Protein AF-0000000066304453 (afdb_homodimer)

Secondary structure (DSSP, 8-state):
--EEEEPPTTSTT-EEEE--SEEEHHHHHHHHHHHH-S-GGGTB-TTSPBPTTEEEEETTEEGGGTTGGG-EEETT-EEEEEE-----/--EEEEPPTTSTT-EEEE--SEEEHHHHHHHHHHHH-S-GGGTB-TTSPBPTTEEEEETTEEGGGTTGGG-EEETT-EEEEEE-----

InterPro domains:
  IPR003749 Sulfur carrier ThiS/MoaD-like [PF02597] (15-88)
  IPR010038 MoaD, archaeal-type [TIGR01687] (11-88)
  IPR012675 Beta-grasp domain superfamily [G3DSA:3.10.20.30] (1-88)
  IPR016155 Molybdopterin synthase/thiamin biosynthesis sulphur carrier, beta-grasp [SSF54285] (1-88)
  IPR052045 Sulfur Carrier/Protein Modifier [PTHR38031] (1-88)

Sequence (176 aa):
MAIKVRLPASINQGDLEIDAEKLTVNQLIALLSQITGKDLEKILKRDGELSPFISIFVNGRNVRYAEGLETEVRSGDEVSIVPTVAGGMAIKVRLPASINQGDLEIDAEKLTVNQLIALLSQITGKDLEKILKRDGELSPFISIFVNGRNVRYAEGLETEVRSGDEVSIVPTVAGG

pLDDT: mean 87.31, std 12.06, range [34.88, 98.31]

Solvent-accessible surface area (backbone atoms only — not comparable to full-atom values): 9462 Å² total; per-residue (Å²): 113,38,24,37,35,37,37,28,48,89,49,83,67,57,72,43,75,44,87,44,66,67,44,28,44,48,57,48,52,54,51,48,23,64,74,68,70,40,75,54,52,70,43,34,38,97,86,70,42,74,20,86,52,38,41,48,24,54,65,39,33,52,26,83,82,62,54,38,56,65,28,76,46,37,42,67,37,41,35,42,38,38,74,34,51,51,64,122,114,39,24,36,35,38,37,27,49,88,51,83,68,56,72,43,74,42,87,44,68,66,45,30,44,48,56,48,51,55,50,48,24,64,74,69,68,41,76,55,52,70,44,35,37,98,86,69,42,74,20,85,54,40,41,47,23,54,65,40,34,53,26,84,81,61,56,39,55,65,27,76,43,38,42,66,39,42,35,42,39,38,74,33,50,51,64,121

Structure (mmCIF, N/CA/C/O backbone):
data_AF-0000000066304453-model_v1
#
loop_
_entity.id
_entity.type
_entity.pdbx_description
1 polymer 'Putative sulfur carrier protein AF_0552'
#
loop_
_atom_site.group_PDB
_atom_site.id
_atom_site.type_symbol
_atom_site.label_atom_id
_atom_site.label_alt_id
_atom_site.label_comp_id
_atom_site.label_asym_id
_atom_site.label_entity_id
_atom_site.label_seq_id
_atom_site.pdbx_PDB_ins_code
_atom_site.Cartn_x
_atom_site.Cartn_y
_atom_site.Cartn_z
_atom_site.occupancy
_atom_site.B_iso_or_equiv
_atom_site.auth_seq_id
_atom_site.auth_comp_id
_atom_site.auth_asym_id
_atom_site.auth_atom_id
_atom_site.pdbx_PDB_model_num
ATOM 1 N N . MET A 1 1 ? -4.859 0.147 20.609 1 81.31 1 MET A N 1
ATOM 2 C CA . MET A 1 1 ? -4.512 -0.236 19.25 1 81.31 1 MET A CA 1
ATOM 3 C C . MET A 1 1 ? -3.996 0.963 18.453 1 81.31 1 MET A C 1
ATOM 5 O O . MET A 1 1 ? -4.156 2.107 18.891 1 81.31 1 MET A O 1
ATOM 9 N N . ALA A 1 2 ? -3.031 0.957 17.594 1 95.56 2 ALA A N 1
ATOM 10 C CA . ALA A 1 2 ? -2.395 2.082 16.906 1 95.56 2 ALA A CA 1
ATOM 11 C C . ALA A 1 2 ? -2.721 2.08 15.414 1 95.56 2 ALA A C 1
ATOM 13 O O . ALA A 1 2 ? -3.232 1.09 14.891 1 95.56 2 ALA A O 1
ATOM 14 N N . ILE A 1 3 ? -2.691 3.236 14.852 1 96.88 3 ILE A N 1
ATOM 15 C CA . ILE A 1 3 ? -2.705 3.355 13.391 1 96.88 3 ILE A CA 1
ATOM 16 C C . ILE A 1 3 ? -1.353 2.932 12.828 1 96.88 3 ILE A C 1
ATOM 18 O O . ILE A 1 3 ? -0.312 3.461 13.227 1 96.88 3 ILE A O 1
ATOM 22 N N . LYS A 1 4 ? -1.378 2 11.992 1 94.38 4 LYS A N 1
ATOM 23 C CA . LYS A 1 4 ? -0.147 1.549 11.352 1 94.38 4 LYS A CA 1
ATOM 24 C C . LYS A 1 4 ? 0.065 2.25 10.008 1 94.38 4 LYS A C 1
ATOM 26 O O . LYS A 1 4 ? -0.851 2.318 9.188 1 94.38 4 LYS A O 1
ATOM 31 N N . VAL A 1 5 ? 1.276 2.781 9.828 1 95.19 5 VAL A N 1
ATOM 32 C CA . VAL A 1 5 ? 1.561 3.537 8.617 1 95.19 5 VAL A CA 1
ATOM 33 C C . VAL A 1 5 ? 2.771 2.938 7.906 1 95.19 5 VAL A C 1
ATOM 35 O O . VAL A 1 5 ? 3.834 2.771 8.508 1 95.19 5 VAL A O 1
ATOM 38 N N . ARG A 1 6 ? 2.535 2.662 6.699 1 92.81 6 ARG A N 1
ATOM 39 C CA . ARG A 1 6 ? 3.631 2.24 5.828 1 92.81 6 ARG A CA 1
ATOM 40 C C . ARG A 1 6 ? 4.055 3.369 4.895 1 92.81 6 ARG A C 1
ATOM 42 O O . ARG A 1 6 ? 3.24 3.877 4.121 1 92.81 6 ARG A O 1
ATOM 49 N N . LEU A 1 7 ? 5.293 3.693 5.02 1 91.5 7 LEU A N 1
ATOM 50 C CA . LEU A 1 7 ? 5.848 4.773 4.211 1 91.5 7 LEU A CA 1
ATOM 51 C C . LEU A 1 7 ? 6.633 4.211 3.027 1 91.5 7 LEU A C 1
ATOM 53 O O . LEU A 1 7 ? 7.094 3.07 3.068 1 91.5 7 LEU A O 1
ATOM 57 N N . PRO A 1 8 ? 6.73 4.996 1.966 1 90 8 PRO A N 1
ATOM 58 C CA . PRO A 1 8 ? 7.578 4.531 0.867 1 90 8 PRO A CA 1
ATOM 59 C C . PRO A 1 8 ? 9.023 4.297 1.296 1 90 8 PRO A C 1
ATOM 61 O O . PRO A 1 8 ? 9.492 4.902 2.268 1 90 8 PRO A O 1
ATOM 64 N N . ALA A 1 9 ? 9.617 3.398 0.589 1 87.5 9 ALA A N 1
ATOM 65 C CA . ALA A 1 9 ? 11 3.055 0.893 1 87.5 9 ALA A CA 1
ATOM 66 C C . ALA A 1 9 ? 11.891 4.293 0.869 1 87.5 9 ALA A C 1
ATOM 68 O O . ALA A 1 9 ? 12.922 4.336 1.54 1 87.5 9 ALA A O 1
ATOM 69 N N . SER A 1 10 ? 11.445 5.266 0.096 1 84.69 10 SER A N 1
ATOM 70 C CA . SER A 1 10 ? 12.219 6.496 -0.023 1 84.69 10 SER A CA 1
ATOM 71 C C . SER A 1 10 ? 12.258 7.254 1.299 1 84.69 10 SER A C 1
ATOM 73 O O . SER A 1 10 ? 13.156 8.078 1.522 1 84.69 10 SER A O 1
ATOM 75 N N . ILE A 1 11 ? 11.188 6.938 2.129 1 82.56 11 ILE A N 1
ATOM 76 C CA . ILE A 1 11 ? 11.164 7.527 3.463 1 82.56 11 ILE A CA 1
ATOM 77 C C . ILE A 1 11 ? 11.789 6.559 4.465 1 82.56 11 ILE A C 1
ATOM 79 O O . ILE A 1 11 ? 11.289 5.445 4.652 1 82.56 11 ILE A O 1
ATOM 83 N N . ASN A 1 12 ? 12.992 6.297 4.469 1 69.56 12 ASN A N 1
ATOM 84 C CA . ASN A 1 12 ? 13.828 5.391 5.25 1 69.56 12 ASN A CA 1
ATOM 85 C C . ASN A 1 12 ? 13.406 5.363 6.719 1 69.56 12 ASN A C 1
ATOM 87 O O . ASN A 1 12 ? 14.227 5.617 7.605 1 69.56 12 ASN A O 1
ATOM 91 N N . GLN A 1 13 ? 12.117 5.238 7.023 1 72.81 13 GLN A N 1
ATOM 92 C CA . GLN A 1 13 ? 11.688 5.16 8.414 1 72.81 13 GLN A CA 1
ATOM 93 C C . GLN A 1 13 ? 10.961 3.848 8.695 1 72.81 13 GLN A C 1
ATOM 95 O O . GLN A 1 13 ? 10.633 3.543 9.844 1 72.81 13 GLN A O 1
ATOM 100 N N . GLY A 1 14 ? 10.773 2.984 7.656 1 73.81 14 GLY A N 1
ATOM 101 C CA . GLY A 1 14 ? 10.008 1.763 7.859 1 73.81 14 GLY A CA 1
ATOM 102 C C . GLY A 1 14 ? 8.555 2.02 8.219 1 73.81 14 GLY A C 1
ATOM 103 O O . GLY A 1 14 ? 8.031 3.1 7.953 1 73.81 14 GLY A O 1
ATOM 104 N N . ASP A 1 15 ? 7.922 1.024 8.867 1 83.38 15 ASP A N 1
ATOM 105 C CA . ASP A 1 15 ? 6.531 1.13 9.297 1 83.38 15 ASP A CA 1
ATOM 106 C C . ASP A 1 15 ? 6.422 1.886 10.625 1 83.38 15 ASP A C 1
ATOM 108 O O . ASP A 1 15 ? 7.234 1.682 11.523 1 83.38 15 ASP A O 1
ATOM 112 N N . LEU A 1 16 ? 5.512 2.799 10.68 1 91.12 16 LEU A N 1
ATOM 113 C CA . LEU A 1 16 ? 5.277 3.586 11.883 1 91.12 16 LEU A CA 1
ATOM 114 C C . LEU A 1 16 ? 3.947 3.213 12.531 1 91.12 16 LEU A C 1
ATOM 116 O O . LEU A 1 16 ? 3.025 2.764 11.844 1 91.12 16 LEU A O 1
ATOM 120 N N . GLU A 1 17 ? 3.943 3.318 13.859 1 94.5 17 GLU A N 1
ATOM 121 C CA . GLU A 1 17 ? 2.693 3.227 14.609 1 94.5 17 GLU A CA 1
ATOM 122 C C . GLU A 1 17 ? 2.354 4.555 15.281 1 94.5 17 GLU A C 1
ATOM 124 O O . GLU A 1 17 ? 3.16 5.094 16.047 1 94.5 17 GLU A O 1
ATOM 129 N N . ILE A 1 18 ? 1.199 5.051 14.891 1 95.69 18 ILE A N 1
ATOM 130 C CA . ILE A 1 18 ? 0.722 6.316 15.438 1 95.69 18 ILE A CA 1
ATOM 131 C C . ILE A 1 18 ? -0.327 6.051 16.516 1 95.69 18 ILE A C 1
ATOM 133 O O . ILE A 1 18 ? -1.349 5.414 16.25 1 95.69 18 ILE A O 1
ATOM 137 N N . ASP A 1 19 ? -0.021 6.523 17.703 1 95.81 19 ASP A N 1
ATOM 138 C CA . ASP A 1 19 ? -0.97 6.363 18.812 1 95.81 19 ASP A CA 1
ATOM 139 C C . ASP A 1 19 ? -2.033 7.457 18.781 1 95.81 19 ASP A C 1
ATOM 141 O O . ASP A 1 19 ? -1.812 8.562 19.281 1 95.81 19 ASP A O 1
ATOM 145 N N . ALA A 1 20 ? -3.076 7.191 18.125 1 96.31 20 ALA A N 1
ATOM 146 C CA . ALA A 1 20 ? -4.234 8.078 18.016 1 96.31 20 ALA A CA 1
ATOM 147 C C . ALA A 1 20 ? -5.523 7.277 17.875 1 96.31 20 ALA A C 1
ATOM 149 O O . ALA A 1 20 ? -5.539 6.223 17.234 1 96.31 20 ALA A O 1
ATOM 150 N N . GLU A 1 21 ? -6.574 7.707 18.5 1 97 21 GLU A N 1
ATOM 151 C CA . GLU A 1 21 ? -7.871 7.055 18.359 1 97 21 GLU A CA 1
ATOM 152 C C . GLU A 1 21 ? -8.484 7.352 16.984 1 97 21 GLU A C 1
ATOM 154 O O . GLU A 1 21 ? -9.039 6.461 16.344 1 97 21 GLU A O 1
ATOM 159 N N . LYS A 1 22 ? -8.445 8.602 16.688 1 97.38 22 LYS A N 1
ATOM 160 C CA . LYS A 1 22 ? -9.039 9.062 15.445 1 97.38 22 LYS A CA 1
ATOM 161 C C . LYS A 1 22 ? -8.359 10.344 14.953 1 97.38 22 LYS A C 1
ATOM 163 O O . LYS A 1 22 ? -8.078 11.242 15.75 1 97.38 22 LYS A O 1
ATOM 168 N N . LEU A 1 23 ? -8.047 10.352 13.648 1 98 23 LEU A N 1
ATOM 169 C CA . LEU A 1 23 ? -7.57 11.562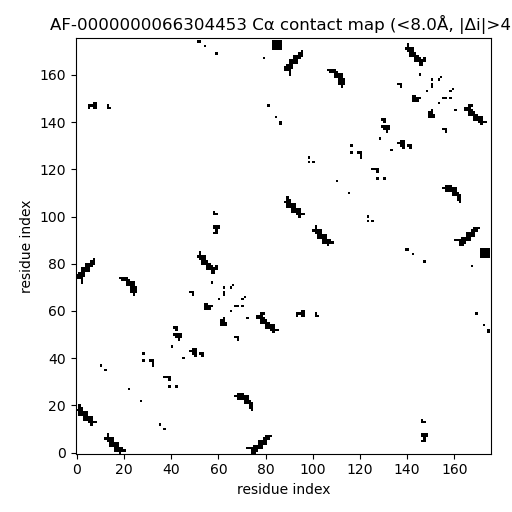 12.992 1 98 23 LEU A CA 1
ATOM 170 C C . LEU A 1 23 ? -7.855 11.523 11.5 1 98 23 LEU A C 1
ATOM 172 O O . LEU A 1 23 ? -8.32 10.508 10.977 1 98 23 LEU A O 1
ATOM 176 N N . THR A 1 24 ? -7.699 12.656 10.859 1 97.88 24 THR A N 1
ATOM 177 C CA . THR A 1 24 ? -7.848 12.68 9.406 1 97.88 24 THR A CA 1
ATOM 178 C C . THR A 1 24 ? -6.523 12.367 8.719 1 97.88 24 THR A C 1
ATOM 180 O O . THR A 1 24 ? -5.465 12.422 9.344 1 97.88 24 THR A O 1
ATOM 183 N N . VAL A 1 25 ? -6.652 12.062 7.496 1 97.12 25 VAL A N 1
ATOM 184 C CA . VAL A 1 25 ? -5.457 11.844 6.691 1 97.12 25 VAL A CA 1
ATOM 185 C C . VAL A 1 25 ? -4.562 13.078 6.738 1 97.12 25 VAL A C 1
ATOM 187 O O . VAL A 1 25 ? -3.34 12.961 6.867 1 97.12 25 VAL A O 1
ATOM 190 N N . ASN A 1 26 ? -5.164 14.227 6.656 1 94.5 26 ASN A N 1
ATOM 191 C CA . ASN A 1 26 ? -4.398 15.469 6.719 1 94.5 26 ASN A CA 1
ATOM 192 C C . ASN A 1 26 ? -3.631 15.594 8.031 1 94.5 26 ASN A C 1
ATOM 194 O O . ASN A 1 26 ? -2.443 15.922 8.039 1 94.5 26 ASN A O 1
ATOM 198 N N . GLN A 1 27 ? -4.277 15.336 9.164 1 95.19 27 GLN A N 1
ATOM 199 C CA . GLN A 1 27 ? -3.639 15.375 10.477 1 95.19 27 GLN A CA 1
ATOM 200 C C . GLN A 1 27 ? -2.539 14.32 10.578 1 95.19 27 GLN A C 1
ATOM 202 O O . GLN A 1 27 ? -1.493 14.57 11.18 1 95.19 27 GLN A O 1
ATOM 207 N N . LEU A 1 28 ? -2.816 13.195 10.039 1 96.19 28 LEU A N 1
ATOM 208 C CA . LEU A 1 28 ? -1.833 12.117 10.047 1 96.19 28 LEU A CA 1
ATOM 209 C C . LEU A 1 28 ? -0.566 12.523 9.305 1 96.19 28 LEU A C 1
ATOM 211 O O . LEU A 1 28 ? 0.544 12.289 9.789 1 96.19 28 LEU A O 1
ATOM 215 N N . ILE A 1 29 ? -0.757 13.125 8.125 1 93.25 29 ILE A N 1
ATOM 216 C CA . ILE A 1 29 ? 0.38 13.562 7.324 1 93.25 29 ILE A CA 1
ATOM 217 C C . ILE A 1 29 ? 1.199 14.586 8.109 1 93.25 29 ILE A C 1
ATOM 219 O O . ILE A 1 29 ? 2.432 14.531 8.117 1 93.25 29 ILE A O 1
ATOM 223 N N . ALA A 1 30 ? 0.481 15.484 8.734 1 91.5 30 ALA A N 1
ATOM 224 C CA . ALA A 1 30 ? 1.163 16.5 9.547 1 91.5 30 ALA A CA 1
ATOM 225 C C . ALA A 1 30 ? 1.991 15.844 10.648 1 91.5 30 ALA A C 1
ATOM 227 O O . ALA A 1 30 ? 3.141 16.234 10.875 1 91.5 30 ALA A O 1
ATOM 228 N N . LEU A 1 31 ? 1.445 14.859 11.297 1 92.56 31 LEU A N 1
ATOM 229 C CA . LEU A 1 31 ? 2.137 14.148 12.359 1 92.56 31 LEU A CA 1
ATOM 230 C C . LEU A 1 31 ? 3.344 13.391 11.812 1 92.56 31 LEU A C 1
ATOM 232 O O . LEU A 1 31 ? 4.422 13.422 12.414 1 92.56 31 LEU A O 1
ATOM 236 N N . LEU A 1 32 ? 3.158 12.75 10.734 1 92 32 LEU A N 1
ATOM 237 C CA . LEU A 1 32 ? 4.238 11.992 10.109 1 92 32 LEU A CA 1
ATOM 238 C C . LEU A 1 32 ? 5.395 12.914 9.727 1 92 32 LEU A C 1
ATOM 240 O O . LEU A 1 32 ? 6.562 12.539 9.859 1 92 32 LEU A O 1
ATOM 244 N N . SER A 1 33 ? 5 14.055 9.188 1 89.12 33 SER A N 1
ATOM 245 C CA . SER A 1 33 ? 6.027 15.031 8.844 1 89.12 33 SER A CA 1
ATOM 246 C C . SER A 1 33 ? 6.852 15.414 10.07 1 89.12 33 SER A C 1
ATOM 248 O O . SER A 1 33 ? 8.078 15.555 9.977 1 89.12 33 SER A O 1
ATOM 250 N N . GLN A 1 34 ? 6.254 15.578 11.156 1 88.88 34 GLN A N 1
ATOM 251 C CA . GLN A 1 34 ? 6.941 15.93 12.391 1 88.88 34 GLN A CA 1
ATOM 252 C C . GLN A 1 34 ? 7.852 14.797 12.859 1 88.88 34 GLN A C 1
ATOM 254 O O . GLN A 1 34 ? 8.984 15.039 13.266 1 88.88 34 GLN A O 1
ATOM 259 N N . ILE A 1 35 ? 7.359 13.648 12.773 1 87.12 35 ILE A N 1
ATOM 260 C CA . ILE A 1 35 ? 8.062 12.477 13.281 1 87.12 35 ILE A CA 1
ATOM 261 C C . ILE A 1 35 ? 9.281 12.188 12.398 1 87.12 35 ILE A C 1
ATOM 263 O O . ILE A 1 35 ? 10.359 11.867 12.914 1 87.12 35 ILE A O 1
ATOM 267 N N . THR A 1 36 ? 9.148 12.234 11.102 1 84.56 36 THR A N 1
ATOM 268 C CA . THR A 1 36 ? 10.195 11.82 10.18 1 84.56 36 THR A CA 1
ATOM 269 C C . THR A 1 36 ? 11.172 12.969 9.914 1 84.56 36 THR A C 1
ATOM 271 O O . THR A 1 36 ? 12.289 12.742 9.445 1 84.56 36 THR A O 1
ATOM 274 N N . GLY A 1 37 ? 10.742 14.125 10.242 1 80.12 37 GLY A N 1
ATOM 275 C CA . GLY A 1 37 ? 11.555 15.289 9.922 1 80.12 37 GLY A CA 1
ATOM 276 C C . GLY A 1 37 ? 11.617 15.578 8.43 1 80.12 37 GLY A C 1
ATOM 277 O O . GLY A 1 37 ? 12.43 16.391 7.984 1 80.12 37 GLY A O 1
ATOM 278 N N . LYS A 1 38 ? 10.961 14.75 7.723 1 72.5 38 LYS A N 1
ATOM 279 C CA . LYS A 1 38 ? 10.906 14.93 6.273 1 72.5 38 LYS A CA 1
ATOM 280 C C . LYS A 1 38 ? 9.633 15.664 5.863 1 72.5 38 LYS A C 1
ATOM 282 O O . LYS A 1 38 ? 8.602 15.539 6.512 1 72.5 38 LYS A O 1
ATOM 287 N N . ASP A 1 39 ? 10.031 16.672 5.074 1 62.72 39 ASP A N 1
ATOM 288 C CA . ASP A 1 39 ? 8.867 17.359 4.527 1 62.72 39 ASP A CA 1
ATOM 289 C C . ASP A 1 39 ? 8.062 16.438 3.611 1 62.72 39 ASP A C 1
ATOM 291 O O . ASP A 1 39 ? 8.453 16.203 2.467 1 62.72 39 ASP A O 1
ATOM 295 N N . LEU A 1 40 ? 7.156 15.695 4.219 1 66.5 40 LEU A N 1
ATOM 296 C CA . LEU A 1 40 ? 6.262 14.898 3.383 1 66.5 40 LEU A CA 1
ATOM 297 C C . LEU A 1 40 ? 5.473 15.789 2.432 1 66.5 40 LEU A C 1
ATOM 299 O O . LEU A 1 40 ? 4.355 15.453 2.039 1 66.5 40 LEU A O 1
ATOM 303 N N . GLU A 1 41 ? 6.078 17.141 2.275 1 58.59 41 GLU A N 1
ATOM 304 C CA . GLU A 1 41 ? 5.488 18.125 1.362 1 58.59 41 GLU A CA 1
ATOM 305 C C . GLU A 1 41 ? 5.273 17.516 -0.023 1 58.59 41 GLU A C 1
ATOM 307 O O . GLU A 1 41 ? 4.395 17.953 -0.766 1 58.59 41 GLU A O 1
ATOM 312 N N . LYS A 1 42 ? 6.07 16.469 -0.252 1 72.75 42 LYS A N 1
ATOM 313 C CA . LYS A 1 42 ? 5.859 15.828 -1.551 1 72.75 42 LYS A CA 1
ATOM 314 C C . LYS A 1 42 ? 4.547 15.055 -1.579 1 72.75 42 LYS A C 1
ATOM 316 O O . LYS A 1 42 ? 4.059 14.688 -2.65 1 72.75 42 LYS A O 1
ATOM 321 N N . ILE A 1 43 ? 4.012 14.984 -0.384 1 75.38 43 ILE A N 1
ATOM 322 C CA . ILE A 1 43 ? 2.723 14.305 -0.279 1 75.38 43 ILE A CA 1
ATOM 323 C C . ILE A 1 43 ? 1.595 15.312 -0.509 1 75.38 43 ILE A C 1
ATOM 325 O O . ILE A 1 43 ? 0.593 14.992 -1.153 1 75.38 43 ILE A O 1
ATOM 329 N N . LEU A 1 44 ? 1.881 16.562 0.009 1 74.12 44 LEU A N 1
ATOM 330 C CA . LEU A 1 44 ? 0.889 17.609 -0.186 1 74.12 44 LEU A CA 1
ATOM 331 C C . LEU A 1 44 ? 1.421 18.688 -1.119 1 74.12 44 LEU A C 1
ATOM 333 O O . LEU A 1 44 ? 2.596 19.062 -1.042 1 74.12 44 LEU A O 1
ATOM 337 N N . LYS A 1 45 ? 0.46 19.156 -1.978 1 73.75 45 LYS A N 1
ATOM 338 C CA . LYS A 1 45 ? 0.738 20.359 -2.768 1 73.75 45 LYS A CA 1
ATOM 339 C C . LYS A 1 45 ? 0.706 21.609 -1.897 1 73.75 45 LYS A C 1
ATOM 341 O O . LYS A 1 45 ? 0.231 21.578 -0.76 1 73.75 45 LYS A O 1
ATOM 346 N N . ARG A 1 46 ? 1.248 22.641 -2.617 1 71.94 46 ARG A N 1
ATOM 347 C CA . ARG A 1 46 ? 1.281 23.938 -1.936 1 71.94 46 ARG A CA 1
ATOM 348 C C . ARG A 1 46 ? -0.125 24.391 -1.557 1 71.94 46 ARG A C 1
ATOM 350 O O . ARG A 1 46 ? -0.319 25.016 -0.515 1 71.94 46 ARG A O 1
ATOM 357 N N . ASP A 1 47 ? -1.111 23.938 -2.264 1 77.06 47 ASP A N 1
ATOM 358 C CA . ASP A 1 47 ? -2.486 24.375 -2.02 1 77.06 47 ASP A CA 1
ATOM 359 C C . ASP A 1 47 ? -3.174 23.453 -1.006 1 77.06 47 ASP A C 1
ATOM 361 O O . ASP A 1 47 ? -4.348 23.656 -0.682 1 77.06 47 ASP A O 1
ATOM 365 N N . GLY A 1 48 ? -2.492 22.5 -0.459 1 78.19 48 GLY A N 1
ATOM 366 C CA . GLY A 1 48 ? -3.043 21.625 0.554 1 78.19 48 GLY A CA 1
ATOM 367 C C . GLY A 1 48 ? -3.682 20.375 -0.028 1 78.19 48 GLY A C 1
ATOM 368 O O . GLY A 1 48 ? -4.262 19.562 0.703 1 78.19 48 GLY A O 1
ATOM 369 N N . GLU A 1 49 ? -3.564 20.234 -1.311 1 85.75 49 GLU A N 1
ATOM 370 C CA . GLU A 1 49 ? -4.109 19.047 -1.973 1 85.75 49 GLU A CA 1
ATOM 371 C C . GLU A 1 49 ? -3.076 17.938 -2.043 1 85.75 49 GLU A C 1
ATOM 373 O O . GLU A 1 49 ? -1.875 18.188 -1.916 1 85.75 49 GLU A O 1
ATOM 378 N N . LEU A 1 50 ? -3.574 16.781 -2.135 1 88.62 50 LEU A N 1
ATOM 379 C CA . LEU A 1 50 ? -2.68 15.633 -2.285 1 88.62 50 LEU A CA 1
ATOM 380 C C . LEU A 1 50 ? -1.876 15.734 -3.578 1 88.62 50 LEU A C 1
ATOM 382 O O . LEU A 1 50 ? -2.418 16.094 -4.625 1 88.62 50 LEU A O 1
ATOM 386 N N . SER A 1 51 ? -0.621 15.484 -3.443 1 88 51 SER A N 1
ATOM 387 C CA . SER A 1 51 ? 0.248 15.43 -4.613 1 88 51 SER A CA 1
ATOM 388 C C . SER A 1 51 ? -0.259 14.414 -5.633 1 88 51 SER A C 1
ATOM 390 O O . SER A 1 51 ? -0.705 13.32 -5.262 1 88 51 SER A O 1
ATOM 392 N N . PRO A 1 52 ? -0.187 14.773 -6.965 1 85.56 52 PRO A N 1
ATOM 393 C CA . PRO A 1 52 ? -0.591 13.805 -7.98 1 85.56 52 PRO A CA 1
ATOM 394 C C . PRO A 1 52 ? 0.385 12.633 -8.102 1 85.56 52 PRO A C 1
ATOM 396 O O . PRO A 1 52 ? 0.099 11.656 -8.789 1 85.56 52 PRO A O 1
ATOM 399 N N . PHE A 1 53 ? 1.47 12.656 -7.379 1 86.88 53 PHE A N 1
ATOM 400 C CA . PHE A 1 53 ? 2.5 11.633 -7.523 1 86.88 53 PHE A CA 1
ATOM 401 C C . PHE A 1 53 ? 2.5 10.695 -6.324 1 86.88 53 PHE A C 1
ATOM 403 O O . PHE A 1 53 ? 3.365 9.82 -6.211 1 86.88 53 PHE A O 1
ATOM 410 N N . ILE A 1 54 ? 1.496 10.883 -5.48 1 90.38 54 ILE A N 1
ATOM 411 C CA . ILE A 1 54 ? 1.414 10.047 -4.285 1 90.38 54 IL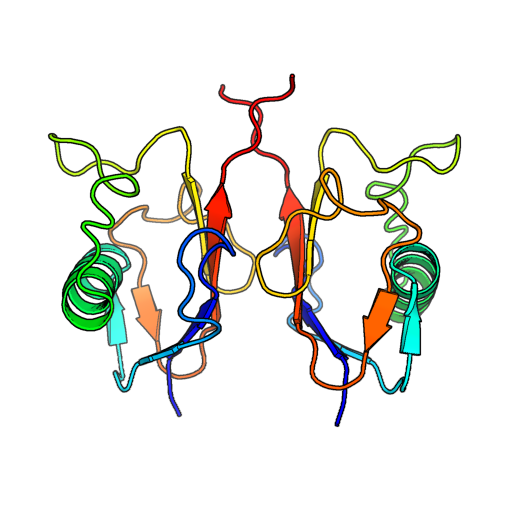E A CA 1
ATOM 412 C C . ILE A 1 54 ? -0.001 9.492 -4.137 1 90.38 54 ILE A C 1
ATOM 414 O O . ILE A 1 54 ? -0.98 10.203 -4.395 1 90.38 54 ILE A O 1
ATOM 418 N N . SER A 1 55 ? -0.071 8.297 -3.693 1 92.88 55 SER A N 1
ATOM 419 C CA . SER A 1 55 ? -1.349 7.703 -3.311 1 92.88 55 SER A CA 1
ATOM 420 C C . SER A 1 55 ? -1.354 7.301 -1.839 1 92.88 55 SER A C 1
ATOM 422 O O . SER A 1 55 ? -0.35 6.809 -1.321 1 92.88 55 SER A O 1
ATOM 424 N N . ILE A 1 56 ? -2.436 7.547 -1.239 1 95 56 ILE A N 1
ATOM 425 C CA . ILE A 1 56 ? -2.645 7.125 0.141 1 95 56 ILE A CA 1
ATOM 426 C C . ILE A 1 56 ? -3.83 6.164 0.214 1 95 56 ILE A C 1
ATOM 428 O O . ILE A 1 56 ? -4.906 6.457 -0.318 1 95 56 ILE A O 1
ATOM 432 N N . PHE A 1 57 ? -3.639 5.004 0.785 1 94.88 57 PHE A N 1
ATOM 433 C CA . PHE A 1 57 ? -4.68 4.008 1 1 94.88 57 PHE A CA 1
ATOM 434 C C . PHE A 1 57 ? -4.957 3.826 2.486 1 94.88 57 PHE A C 1
ATOM 436 O O . PHE A 1 57 ? -4.031 3.717 3.289 1 94.88 57 PHE A O 1
ATOM 443 N N . VAL A 1 58 ? -6.258 3.861 2.854 1 96.06 58 VAL A N 1
ATOM 444 C CA . VAL A 1 58 ? -6.711 3.449 4.18 1 96.06 58 VAL A CA 1
ATOM 445 C C . VAL A 1 58 ? -7.449 2.115 4.082 1 96.06 58 VAL A C 1
ATOM 447 O O . VAL A 1 58 ? -8.508 2.031 3.463 1 96.06 58 VAL A O 1
ATOM 450 N N . ASN A 1 59 ? -6.836 1.13 4.625 1 93 59 ASN A N 1
ATOM 451 C CA . ASN A 1 59 ? -7.379 -0.222 4.535 1 93 59 ASN A CA 1
ATOM 452 C C . ASN A 1 59 ? -7.652 -0.621 3.088 1 93 59 ASN A C 1
ATOM 454 O O . ASN A 1 59 ? -8.727 -1.141 2.777 1 93 59 ASN A O 1
ATOM 458 N N . GLY A 1 60 ? -6.719 -0.311 2.25 1 91.75 60 GLY A N 1
ATOM 459 C CA . GLY A 1 60 ? -6.758 -0.748 0.863 1 91.75 60 GLY A CA 1
ATOM 460 C C . GLY A 1 60 ? -7.613 0.144 -0.018 1 91.75 60 GLY A C 1
ATOM 461 O O . GLY A 1 60 ? -7.703 -0.072 -1.229 1 91.75 60 GLY A O 1
ATOM 462 N N . ARG A 1 61 ? -8.242 1.188 0.583 1 92.81 61 ARG A N 1
ATOM 463 C CA . ARG A 1 61 ? -9.062 2.131 -0.168 1 92.81 61 ARG A CA 1
ATOM 464 C C . ARG A 1 61 ? -8.312 3.436 -0.417 1 92.81 61 ARG A C 1
ATOM 466 O O . ARG A 1 61 ? -7.84 4.074 0.524 1 92.81 61 ARG A O 1
ATOM 473 N N . ASN A 1 62 ? -8.188 3.754 -1.779 1 93.69 62 ASN A N 1
ATOM 474 C CA . ASN A 1 62 ? -7.574 5.035 -2.115 1 93.69 62 ASN A CA 1
ATOM 475 C C . ASN A 1 62 ? -8.406 6.207 -1.599 1 93.69 62 ASN A C 1
ATOM 477 O O . ASN A 1 62 ? -9.586 6.316 -1.913 1 93.69 62 ASN A O 1
ATOM 481 N N . VAL A 1 63 ? -7.754 7.105 -0.873 1 95.94 63 VAL A N 1
ATOM 482 C CA . VAL A 1 63 ? -8.5 8.18 -0.226 1 95.94 63 VAL A CA 1
ATOM 483 C C . VAL A 1 63 ? -9.016 9.156 -1.28 1 95.94 63 VAL A C 1
ATOM 485 O O . VAL A 1 63 ? -9.945 9.922 -1.021 1 95.94 63 VAL A O 1
ATOM 488 N N . ARG A 1 64 ? -8.375 9.141 -2.434 1 92.5 64 ARG A N 1
ATOM 489 C CA . ARG A 1 64 ? -8.836 10.008 -3.514 1 92.5 64 ARG A CA 1
ATOM 490 C C . ARG A 1 64 ? -10.281 9.68 -3.893 1 9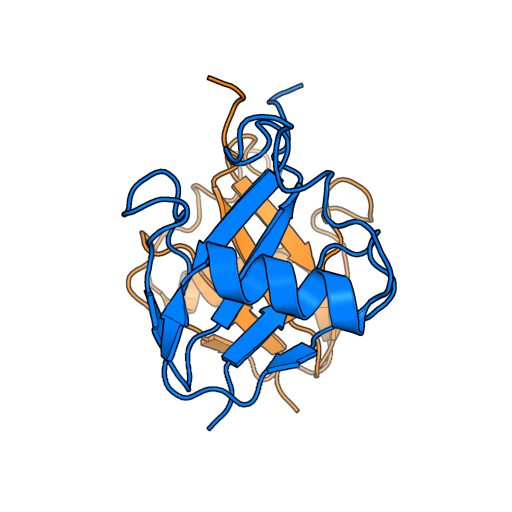2.5 64 ARG A C 1
ATOM 492 O O . ARG A 1 64 ? -10.992 10.531 -4.43 1 92.5 64 ARG A O 1
ATOM 499 N N . TYR A 1 65 ? -10.727 8.461 -3.664 1 91.88 65 TYR A N 1
ATOM 500 C CA . TYR A 1 65 ? -12.078 8.039 -3.982 1 91.88 65 TYR A CA 1
ATOM 501 C C . TYR A 1 65 ? -12.945 7.996 -2.729 1 91.88 65 TYR A C 1
ATOM 503 O O . TYR A 1 65 ? -13.992 7.344 -2.711 1 91.88 65 TYR A O 1
ATOM 511 N N . ALA A 1 66 ? -12.453 8.531 -1.67 1 93.94 66 ALA A N 1
ATOM 512 C CA . ALA A 1 66 ? -13.188 8.719 -0.422 1 93.94 66 ALA A CA 1
ATOM 513 C C . ALA A 1 66 ? -13.32 10.195 -0.081 1 93.94 66 ALA A C 1
ATOM 515 O O . ALA A 1 66 ? -13.867 10.977 -0.865 1 93.94 66 ALA A O 1
ATOM 516 N N . GLU A 1 67 ? -12.812 10.625 1.146 1 96 67 GLU A N 1
ATOM 517 C CA . GLU A 1 67 ? -12.938 12.016 1.562 1 96 67 GLU A CA 1
ATOM 518 C C . GLU A 1 67 ? -11.602 12.75 1.417 1 96 67 GLU A C 1
ATOM 520 O O . GLU A 1 67 ? -11.398 13.805 2.027 1 96 67 GLU A O 1
ATOM 525 N N . GLY A 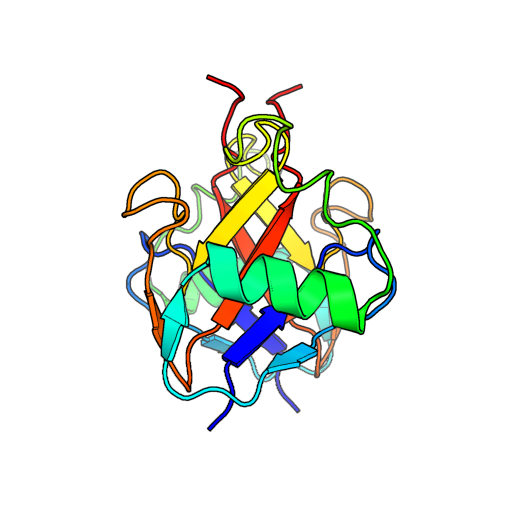1 68 ? -10.734 12.172 0.592 1 94.5 68 GLY A N 1
ATOM 526 C CA . GLY A 1 68 ? -9.445 12.828 0.406 1 94.5 68 GLY A CA 1
ATOM 527 C C . GLY A 1 68 ? -8.711 13.07 1.708 1 94.5 68 GLY A C 1
ATOM 528 O O . GLY A 1 68 ? -8.555 12.156 2.525 1 94.5 68 GLY A O 1
ATOM 529 N N . LEU A 1 69 ? -8.305 14.242 1.909 1 94.94 69 LEU A N 1
ATOM 530 C CA . LEU A 1 69 ? -7.52 14.617 3.078 1 94.94 69 LEU A CA 1
ATOM 531 C C . LEU A 1 69 ? -8.375 14.586 4.34 1 94.94 69 LEU A C 1
ATOM 533 O O . LEU A 1 69 ? -7.84 14.516 5.453 1 94.94 69 LEU A O 1
ATOM 537 N N . GLU A 1 70 ? -9.672 14.578 4.148 1 97.19 70 GLU A N 1
ATOM 538 C CA . GLU A 1 70 ? -10.578 14.57 5.293 1 97.19 70 GLU A CA 1
ATOM 539 C C . GLU A 1 70 ? -10.969 13.148 5.684 1 97.19 70 GLU A C 1
ATOM 541 O O . GLU A 1 70 ? -11.688 12.938 6.66 1 97.19 70 GLU A O 1
ATOM 546 N N . THR A 1 71 ? -10.461 12.195 5 1 97.81 71 THR A N 1
ATOM 547 C CA . THR A 1 71 ? -10.734 10.805 5.328 1 97.81 71 THR A CA 1
ATOM 548 C C . THR A 1 71 ? -10.32 10.492 6.762 1 97.81 71 THR A C 1
ATOM 550 O O . THR A 1 71 ? -9.211 10.828 7.18 1 97.81 71 THR A O 1
ATOM 553 N N . GLU A 1 72 ? -11.195 9.875 7.469 1 98.31 72 GLU A N 1
ATOM 554 C CA . GLU A 1 72 ? -10.914 9.492 8.852 1 98.31 72 GLU A CA 1
ATOM 555 C C . GLU A 1 72 ? -10.078 8.219 8.914 1 98.31 72 GLU A C 1
ATOM 557 O O . GLU A 1 72 ? -10.297 7.285 8.141 1 98.31 72 GLU A O 1
ATOM 562 N N . VAL A 1 73 ? -9.172 8.273 9.828 1 98.19 73 VAL A N 1
ATOM 563 C CA . VAL A 1 73 ? -8.367 7.109 10.18 1 98.19 73 VAL A CA 1
ATOM 564 C C . VAL A 1 73 ? -8.5 6.82 11.68 1 98.19 73 VAL A C 1
ATOM 566 O O . VAL A 1 73 ? -8.398 7.73 12.5 1 98.19 73 VAL A O 1
ATOM 569 N N . ARG A 1 74 ? -8.734 5.582 11.984 1 98 74 ARG A N 1
ATOM 570 C CA . ARG A 1 74 ? -8.969 5.199 13.367 1 98 74 ARG A CA 1
ATOM 571 C C . ARG A 1 74 ? -7.926 4.188 13.836 1 98 74 ARG A C 1
ATOM 573 O O . ARG A 1 74 ? -7.266 3.547 13.023 1 98 74 ARG A O 1
ATOM 580 N N . SER A 1 75 ? -7.867 4.133 15.203 1 97.69 75 SER A N 1
ATOM 581 C CA . SER A 1 75 ? -7.031 3.082 15.781 1 97.69 75 SER A CA 1
ATOM 582 C C . SER A 1 75 ? -7.359 1.721 15.172 1 97.69 75 SER A C 1
ATOM 584 O O . SER A 1 75 ? -8.531 1.375 15.016 1 97.69 75 SER A O 1
ATOM 586 N N . GLY A 1 76 ? -6.32 0.982 14.766 1 94.31 76 GLY A N 1
ATOM 587 C CA . GLY A 1 76 ? -6.512 -0.318 14.148 1 94.31 76 GLY A CA 1
ATOM 588 C C . GLY A 1 76 ? -6.43 -0.276 12.633 1 94.31 76 GLY A C 1
ATOM 589 O O . GLY A 1 76 ? -6.273 -1.312 11.984 1 94.31 76 GLY A O 1
ATOM 590 N N . ASP A 1 77 ? -6.559 0.97 12.047 1 94.94 77 ASP A N 1
ATOM 591 C CA . ASP A 1 77 ? -6.461 1.104 10.602 1 94.94 77 ASP A CA 1
ATOM 592 C C . ASP A 1 77 ? -5.008 1.002 10.141 1 94.94 77 ASP A C 1
ATOM 594 O O . ASP A 1 77 ? -4.086 1.261 10.914 1 94.94 77 ASP A O 1
ATOM 598 N N . GLU A 1 78 ? -4.84 0.616 8.93 1 93.88 78 GLU A N 1
ATOM 599 C CA . GLU A 1 78 ? -3.545 0.648 8.258 1 93.88 78 GLU A CA 1
ATOM 600 C C . GLU A 1 78 ? -3.547 1.649 7.102 1 93.88 78 GLU A C 1
ATOM 602 O O . GLU A 1 78 ? -4.488 1.685 6.305 1 93.88 78 GLU A O 1
ATOM 607 N N . VAL A 1 79 ? -2.539 2.445 7.086 1 95.62 79 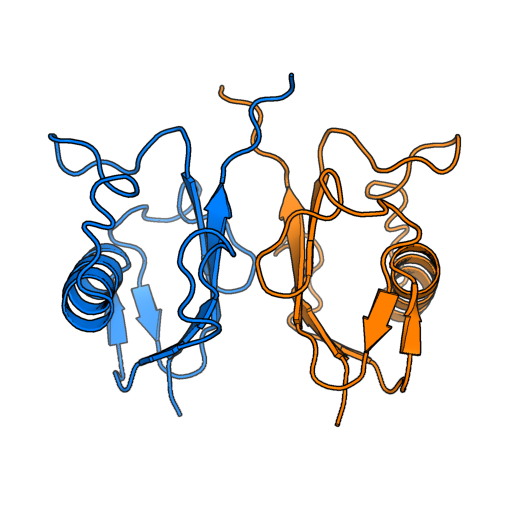VAL A N 1
ATOM 608 C CA . VAL A 1 79 ? -2.389 3.469 6.059 1 95.62 79 VAL A CA 1
ATOM 609 C C . VAL A 1 79 ? -1.133 3.193 5.234 1 95.62 79 VAL A C 1
ATOM 611 O O . VAL A 1 79 ? -0.039 3.057 5.785 1 95.62 79 VAL A O 1
ATOM 614 N N . SER A 1 80 ? -1.278 3.053 3.914 1 94.5 80 SER A N 1
ATOM 615 C CA . SER A 1 80 ? -0.142 2.926 3.008 1 94.5 80 SER A CA 1
ATOM 616 C C . SER A 1 80 ? 0.04 4.188 2.17 1 94.5 80 SER A C 1
ATOM 618 O O . SER A 1 80 ? -0.911 4.672 1.552 1 94.5 80 SER A O 1
ATOM 620 N N . ILE A 1 81 ? 1.19 4.738 2.215 1 92.88 81 ILE A N 1
ATOM 621 C CA . ILE A 1 81 ? 1.583 5.852 1.359 1 92.88 81 ILE A CA 1
ATOM 622 C C . ILE A 1 81 ? 2.58 5.371 0.309 1 92.88 81 ILE A C 1
ATOM 624 O O . ILE A 1 81 ? 3.639 4.836 0.648 1 92.88 81 ILE A O 1
ATOM 628 N N . VAL A 1 82 ? 2.205 5.539 -0.958 1 91.56 82 VAL A N 1
ATOM 629 C CA . VAL A 1 82 ? 3.051 4.988 -2.014 1 91.56 82 VAL A CA 1
ATOM 630 C C . VAL A 1 82 ? 3.15 5.984 -3.166 1 91.56 82 VAL A C 1
ATOM 632 O O . VAL A 1 82 ? 2.252 6.805 -3.365 1 91.56 82 VAL A O 1
ATOM 635 N N . PRO A 1 83 ? 4.23 5.91 -3.924 1 88.25 83 PRO A N 1
ATOM 636 C CA . PRO A 1 83 ? 4.258 6.707 -5.152 1 88.25 83 PRO A CA 1
ATOM 637 C C . PRO A 1 83 ? 3.199 6.27 -6.16 1 88.25 83 PRO A C 1
ATOM 639 O O . PRO A 1 83 ? 2.922 5.074 -6.293 1 88.25 83 PRO A O 1
ATOM 642 N N . THR A 1 84 ? 2.52 7.27 -6.672 1 83.62 84 THR A N 1
ATOM 643 C CA . THR A 1 84 ? 1.593 6.984 -7.762 1 83.62 84 THR A CA 1
ATOM 644 C C . THR A 1 84 ? 2.35 6.742 -9.062 1 83.62 84 THR A C 1
ATOM 646 O O . THR A 1 84 ? 3.189 7.551 -9.461 1 83.62 84 THR A O 1
ATOM 649 N N . VAL A 1 85 ? 2.477 5.469 -9.492 1 68.44 85 VAL A N 1
ATOM 650 C CA . VAL A 1 85 ? 3.203 5.141 -10.719 1 68.44 85 VAL A CA 1
ATOM 651 C C . VAL A 1 85 ? 2.385 5.562 -11.93 1 68.44 85 VAL A C 1
ATOM 653 O O . VAL A 1 85 ? 1.203 5.223 -12.039 1 68.44 85 VAL A O 1
ATOM 656 N N . ALA A 1 86 ? 2.807 6.773 -12.469 1 55.59 86 ALA A N 1
ATOM 657 C CA . ALA A 1 86 ? 2.193 7.164 -13.734 1 55.59 86 ALA A CA 1
ATOM 658 C C . ALA A 1 86 ? 2.447 6.121 -14.82 1 55.59 86 ALA A C 1
ATOM 660 O O . ALA A 1 86 ? 3.482 5.449 -14.812 1 55.59 86 ALA A O 1
ATOM 661 N N . GLY A 1 87 ? 1.319 5.262 -15.234 1 47.5 87 GLY A N 1
ATOM 662 C CA . GLY A 1 87 ? 1.565 4.449 -16.406 1 47.5 87 GLY A CA 1
ATOM 663 C C . GLY A 1 87 ? 2.66 5.004 -17.297 1 47.5 87 GLY A C 1
ATOM 664 O O . GLY A 1 87 ? 2.592 6.156 -17.734 1 47.5 87 GLY A O 1
ATOM 665 N N . GLY A 1 88 ? 4.059 4.766 -16.953 1 35.25 88 GLY A N 1
ATOM 666 C CA . GLY A 1 88 ? 4.887 5.02 -18.109 1 35.25 88 GLY A CA 1
ATOM 667 C C . GLY A 1 88 ? 4.211 4.66 -19.422 1 35.25 88 GLY A C 1
ATOM 668 O O . GLY A 1 88 ? 3.205 3.945 -19.438 1 35.25 88 GLY A O 1
ATOM 669 N N . MET B 1 1 ? 6.488 -15.719 12.734 1 81.06 1 MET B N 1
ATOM 670 C CA . MET B 1 1 ? 6.051 -14.43 12.211 1 81.06 1 MET B CA 1
ATOM 671 C C . MET B 1 1 ? 5.453 -14.586 10.812 1 81.06 1 MET B C 1
ATOM 673 O O . MET B 1 1 ? 5.609 -15.633 10.18 1 81.06 1 MET B O 1
ATOM 677 N N . ALA B 1 2 ? 4.438 -13.93 10.328 1 95.5 2 ALA B N 1
ATOM 678 C CA . ALA B 1 2 ? 3.73 -14.133 9.07 1 95.5 2 ALA B CA 1
ATOM 679 C C . ALA B 1 2 ? 3.975 -12.977 8.109 1 95.5 2 ALA B C 1
ATOM 681 O O . ALA B 1 2 ? 4.484 -11.93 8.508 1 95.5 2 ALA B O 1
ATOM 682 N N . ILE B 1 3 ? 3.891 -13.281 6.852 1 96.81 3 ILE B N 1
ATOM 683 C CA . ILE B 1 3 ? 3.822 -12.234 5.836 1 96.81 3 ILE B CA 1
ATOM 684 C C . ILE B 1 3 ? 2.451 -11.57 5.879 1 96.81 3 ILE B C 1
ATOM 686 O O . ILE B 1 3 ? 1.421 -12.242 5.777 1 96.81 3 ILE B O 1
ATOM 690 N N . LYS B 1 4 ? 2.455 -10.328 6.07 1 94.38 4 LYS B N 1
ATOM 691 C CA . LYS B 1 4 ? 1.202 -9.578 6.082 1 94.38 4 LYS B CA 1
ATOM 692 C C . LYS B 1 4 ? 0.897 -8.992 4.707 1 94.38 4 LYS B C 1
ATOM 694 O O . LYS B 1 4 ? 1.764 -8.375 4.082 1 94.38 4 LYS B O 1
ATOM 699 N N . VAL B 1 5 ? -0.333 -9.219 4.238 1 95.06 5 VAL B N 1
ATOM 700 C CA . VAL B 1 5 ? -0.703 -8.773 2.9 1 95.06 5 VAL B CA 1
ATOM 701 C C . VAL B 1 5 ? -1.936 -7.871 2.979 1 95.06 5 VAL B C 1
ATOM 703 O O . VAL B 1 5 ? -2.961 -8.266 3.545 1 95.06 5 VAL B O 1
ATOM 706 N N . ARG B 1 6 ? -1.772 -6.754 2.426 1 92.75 6 ARG B N 1
ATOM 707 C CA . ARG B 1 6 ? -2.906 -5.848 2.256 1 92.75 6 ARG B CA 1
ATOM 708 C C . ARG B 1 6 ? -3.404 -5.863 0.814 1 92.75 6 ARG B C 1
ATOM 710 O O . ARG B 1 6 ? -2.646 -5.566 -0.113 1 92.75 6 ARG B O 1
ATOM 717 N N . LEU B 1 7 ? -4.637 -6.219 0.706 1 91.5 7 LEU B N 1
ATOM 718 C CA . LEU B 1 7 ? -5.258 -6.297 -0.611 1 91.5 7 LEU B CA 1
ATOM 719 C C . LEU B 1 7 ? -6.09 -5.047 -0.894 1 91.5 7 LEU B C 1
ATOM 721 O O . LEU B 1 7 ? -6.523 -4.363 0.035 1 91.5 7 LEU B O 1
ATOM 725 N N . PRO B 1 8 ? -6.266 -4.738 -2.16 1 89.94 8 PRO B N 1
ATOM 726 C CA . PRO B 1 8 ? -7.156 -3.615 -2.457 1 89.94 8 PRO B CA 1
ATOM 727 C C . PRO B 1 8 ? -8.578 -3.83 -1.929 1 89.94 8 PRO B C 1
ATOM 729 O O . PRO B 1 8 ? -9.008 -4.973 -1.752 1 89.94 8 PRO B O 1
ATOM 732 N N . ALA B 1 9 ? -9.172 -2.721 -1.665 1 87.44 9 ALA B N 1
ATOM 733 C CA . ALA B 1 9 ? -10.531 -2.766 -1.136 1 87.44 9 ALA B CA 1
ATOM 734 C C . ALA B 1 9 ? -11.453 -3.568 -2.051 1 87.44 9 ALA B C 1
ATOM 736 O O . ALA B 1 9 ? -12.438 -4.148 -1.597 1 87.44 9 ALA B O 1
ATOM 737 N N . SER B 1 10 ? -11.078 -3.582 -3.314 1 84.81 10 SER B N 1
ATOM 738 C CA . SER B 1 10 ? -11.891 -4.297 -4.293 1 84.81 10 SER B CA 1
ATOM 739 C C . SER B 1 10 ? -11.875 -5.797 -4.035 1 84.81 10 SER B C 1
ATOM 741 O O . SER B 1 10 ? -12.773 -6.52 -4.48 1 84.81 10 SER B O 1
ATOM 743 N N . ILE B 1 11 ? -10.734 -6.215 -3.33 1 82.69 11 ILE B N 1
ATOM 744 C CA . ILE B 1 11 ? -10.648 -7.621 -2.947 1 82.69 11 ILE B CA 1
ATOM 745 C C . ILE B 1 11 ? -11.203 -7.805 -1.537 1 82.69 11 ILE B C 1
ATOM 747 O O . ILE B 1 11 ? -10.727 -7.18 -0.588 1 82.69 11 ILE B O 1
ATOM 751 N N . ASN B 1 12 ? -12.375 -7.641 -1.243 1 68.94 12 ASN B N 1
ATOM 752 C CA . ASN B 1 12 ? -13.172 -7.695 -0.019 1 68.94 12 ASN B CA 1
ATOM 753 C C . ASN B 1 12 ? -12.664 -8.789 0.923 1 68.94 12 ASN B C 1
ATOM 755 O O . ASN B 1 12 ? -13.438 -9.648 1.349 1 68.94 12 ASN B O 1
ATOM 759 N N . GLN B 1 13 ? -11.367 -8.906 1.15 1 72.5 13 GLN B N 1
ATOM 760 C CA . GLN B 1 13 ? -10.867 -9.9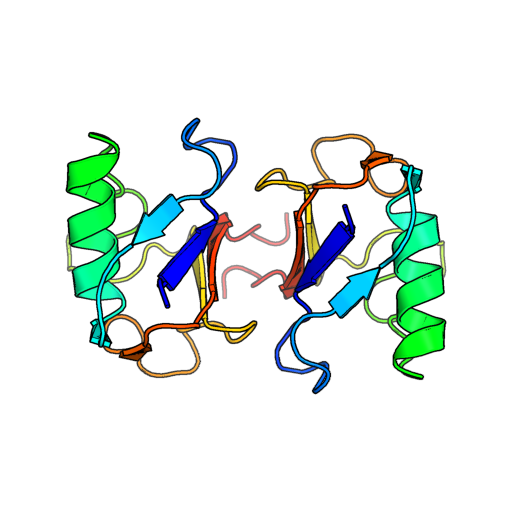14 2.08 1 72.5 13 GLN B CA 1
ATOM 761 C C . GLN B 1 13 ? -10.102 -9.266 3.23 1 72.5 13 GLN B C 1
ATOM 763 O O . GLN B 1 13 ? -9.703 -9.945 4.18 1 72.5 13 GLN B O 1
ATOM 768 N N . GLY B 1 14 ? -9.938 -7.926 3.219 1 73.56 14 GLY B N 1
ATOM 769 C CA . GLY B 1 14 ? -9.141 -7.281 4.246 1 73.56 14 GLY B CA 1
ATOM 770 C C . GLY B 1 14 ? -7.676 -7.688 4.207 1 73.56 14 GLY B C 1
ATOM 771 O O . GLY B 1 14 ? -7.188 -8.156 3.176 1 73.56 14 GLY B O 1
ATOM 772 N N . ASP B 1 15 ? -6.988 -7.543 5.352 1 82.94 15 ASP B N 1
ATOM 773 C CA . ASP B 1 15 ? -5.582 -7.906 5.477 1 82.94 15 ASP B CA 1
ATOM 774 C C . ASP B 1 15 ? -5.422 -9.406 5.715 1 82.94 15 ASP B C 1
ATOM 776 O O . ASP B 1 15 ? -6.184 -10 6.48 1 82.94 15 ASP B O 1
ATOM 780 N N . LEU B 1 16 ? -4.516 -10 5.004 1 90.94 16 LEU B N 1
ATOM 781 C CA . LEU B 1 16 ? -4.234 -11.422 5.145 1 90.94 16 LEU B CA 1
ATOM 782 C C . LEU B 1 16 ? -2.861 -11.648 5.766 1 90.94 16 LEU B C 1
ATOM 784 O O . LEU B 1 16 ? -1.97 -10.812 5.633 1 90.94 16 LEU B O 1
ATOM 788 N N . GLU B 1 17 ? -2.787 -12.742 6.531 1 94.44 17 GLU B N 1
ATOM 789 C CA . GLU B 1 17 ? -1.496 -13.227 7.008 1 94.44 17 GLU B CA 1
ATOM 790 C C . GLU B 1 17 ? -1.152 -14.578 6.395 1 94.44 17 GLU B C 1
ATOM 792 O O . GLU B 1 17 ? -1.927 -15.531 6.508 1 94.44 17 GLU B O 1
ATOM 797 N N . ILE B 1 18 ? -0.047 -14.57 5.695 1 95.69 18 ILE B N 1
ATOM 798 C CA . ILE B 1 18 ? 0.429 -15.781 5.039 1 95.69 18 ILE B CA 1
ATOM 799 C C . ILE B 1 18 ? 1.544 -16.422 5.871 1 95.69 18 ILE B C 1
ATOM 801 O O . ILE B 1 18 ? 2.564 -15.773 6.141 1 95.69 18 ILE B O 1
ATOM 805 N N . ASP B 1 19 ? 1.289 -17.641 6.277 1 95.81 19 ASP B N 1
ATOM 806 C CA . ASP B 1 19 ? 2.303 -18.359 7.047 1 95.81 19 ASP B CA 1
ATOM 807 C C . ASP B 1 19 ? 3.334 -19 6.125 1 95.81 19 ASP B C 1
ATOM 809 O O . ASP B 1 19 ? 3.111 -20.109 5.609 1 95.81 19 ASP B O 1
ATOM 813 N N . ALA B 1 20 ? 4.355 -18.312 5.867 1 96.31 20 ALA B N 1
ATOM 814 C CA . ALA B 1 20 ? 5.48 -18.766 5.059 1 96.31 20 ALA B CA 1
ATOM 815 C C . ALA B 1 20 ? 6.785 -18.109 5.516 1 96.31 20 ALA B C 1
ATOM 817 O O . ALA B 1 20 ? 6.793 -16.953 5.926 1 96.31 20 ALA B O 1
ATOM 818 N N . GLU B 1 21 ? 7.855 -18.844 5.52 1 97 21 GLU B N 1
ATOM 819 C CA . GLU B 1 21 ? 9.164 -18.281 5.855 1 97 21 GLU B CA 1
ATOM 820 C C . GLU B 1 21 ? 9.688 -17.406 4.723 1 97 21 GLU B C 1
ATOM 822 O O . GLU B 1 21 ? 10.234 -16.312 4.973 1 97 21 GLU B O 1
ATOM 827 N N . LYS B 1 22 ? 9.594 -17.969 3.584 1 97.44 22 LYS B N 1
ATOM 828 C CA . LYS B 1 22 ? 10.102 -17.281 2.396 1 97.44 22 LYS B CA 1
ATOM 829 C C . LYS B 1 22 ? 9.359 -17.75 1.143 1 97.44 22 LYS B C 1
ATOM 831 O O . LYS B 1 22 ? 9.102 -18.938 0.97 1 97.44 22 LYS B O 1
ATOM 836 N N . LEU B 1 23 ? 8.977 -16.75 0.321 1 98 23 LEU B N 1
ATOM 837 C CA . LEU B 1 23 ? 8.438 -17.031 -1.003 1 98 23 LEU B CA 1
ATOM 838 C C . LEU B 1 23 ? 8.641 -15.852 -1.938 1 98 23 LEU B C 1
ATOM 840 O O . LEU B 1 23 ? 9.109 -14.789 -1.514 1 98 23 LEU B O 1
ATOM 844 N N . THR B 1 24 ? 8.406 -16.078 -3.199 1 97.88 24 THR B N 1
ATOM 845 C CA . THR B 1 24 ? 8.477 -14.977 -4.152 1 97.88 24 THR B CA 1
ATOM 846 C C . THR B 1 24 ? 7.125 -14.273 -4.273 1 97.88 24 THR B C 1
ATOM 848 O O . THR B 1 24 ? 6.102 -14.82 -3.859 1 97.88 24 THR B O 1
ATOM 851 N N . VAL B 1 25 ? 7.195 -13.141 -4.832 1 97.19 25 VAL B N 1
ATOM 852 C CA . VAL B 1 25 ? 5.961 -12.406 -5.105 1 97.19 25 VAL B CA 1
ATOM 853 C C . VAL B 1 25 ? 5.039 -13.25 -5.98 1 97.19 25 VAL B C 1
ATOM 855 O O . VAL B 1 25 ? 3.83 -13.305 -5.742 1 97.19 25 VAL B O 1
ATOM 858 N N . ASN B 1 26 ? 5.609 -13.906 -6.945 1 94.5 26 ASN B N 1
ATOM 859 C CA . ASN B 1 26 ? 4.812 -14.758 -7.82 1 94.5 26 ASN B CA 1
ATOM 860 C C . ASN B 1 26 ? 4.117 -15.867 -7.035 1 94.5 26 ASN B C 1
ATOM 862 O O . ASN B 1 26 ? 2.926 -16.109 -7.223 1 94.5 26 ASN B O 1
ATOM 866 N N . GLN B 1 27 ? 4.836 -16.578 -6.164 1 95.19 27 GLN B N 1
ATOM 867 C CA . GLN B 1 27 ? 4.273 -17.625 -5.32 1 95.19 27 GLN B CA 1
ATOM 868 C C . GLN B 1 27 ? 3.205 -17.062 -4.387 1 95.19 27 GLN B C 1
ATOM 870 O O . GLN B 1 27 ? 2.189 -17.719 -4.137 1 95.19 27 GLN B O 1
ATOM 875 N N . LEU B 1 28 ? 3.482 -15.906 -3.883 1 96.25 28 LEU B N 1
ATOM 876 C CA . LEU B 1 28 ? 2.529 -15.25 -2.992 1 96.25 28 LEU B CA 1
ATOM 877 C C . LEU B 1 28 ? 1.214 -14.977 -3.715 1 96.25 28 LEU B C 1
ATOM 879 O O . LEU B 1 28 ? 0.137 -15.227 -3.168 1 96.25 28 LEU B O 1
ATOM 883 N N . ILE B 1 29 ? 1.328 -14.438 -4.93 1 93.31 29 ILE B N 1
ATOM 884 C CA . ILE B 1 29 ? 0.138 -14.133 -5.719 1 93.31 29 ILE B CA 1
ATOM 885 C C . ILE B 1 29 ? -0.663 -15.406 -5.957 1 93.31 29 ILE B C 1
ATOM 887 O O . ILE B 1 29 ? -1.891 -15.406 -5.844 1 93.31 29 ILE B O 1
ATOM 891 N N . ALA B 1 30 ? 0.06 -16.453 -6.285 1 91.56 30 ALA B N 1
ATOM 892 C CA . ALA B 1 30 ? -0.604 -17.734 -6.512 1 91.56 30 ALA B CA 1
ATOM 893 C C . ALA B 1 30 ? -1.354 -18.188 -5.266 1 91.56 30 ALA B C 1
ATOM 895 O O . ALA B 1 30 ? -2.5 -18.641 -5.352 1 91.56 30 ALA B O 1
ATOM 896 N N . LEU B 1 31 ? -0.749 -18.062 -4.129 1 92.62 31 LEU B N 1
ATOM 897 C CA . LEU B 1 31 ? -1.365 -18.438 -2.859 1 92.62 31 LEU B CA 1
ATOM 898 C C . LEU B 1 31 ? -2.58 -17.562 -2.564 1 92.62 31 LEU B C 1
ATOM 900 O O . LEU B 1 31 ? -3.627 -18.078 -2.152 1 92.62 31 LEU B O 1
ATOM 904 N N . LEU B 1 32 ? -2.432 -16.312 -2.764 1 92 32 LEU B N 1
ATOM 905 C CA . LEU B 1 32 ? -3.527 -15.383 -2.518 1 92 32 LEU B CA 1
ATOM 906 C C . LEU B 1 32 ? -4.723 -15.695 -3.41 1 92 32 LEU B C 1
ATOM 908 O O . LEU B 1 32 ? -5.871 -15.594 -2.979 1 92 32 LEU B O 1
ATOM 912 N N . SER B 1 33 ? -4.387 -15.992 -4.652 1 89.06 33 SER B N 1
ATOM 913 C CA . SER B 1 33 ? -5.453 -16.375 -5.57 1 89.06 33 SER B CA 1
ATOM 914 C C . SER B 1 33 ? -6.227 -17.594 -5.051 1 89.06 33 SER B C 1
ATOM 916 O O . SER B 1 33 ? -7.453 -17.641 -5.148 1 89.06 33 SER B O 1
ATOM 918 N N . GLN B 1 34 ? -5.574 -18.5 -4.539 1 88.81 34 GLN B N 1
ATOM 919 C CA . GLN B 1 34 ? -6.207 -19.703 -3.988 1 88.81 34 GLN B CA 1
ATOM 920 C C . GLN B 1 34 ? -7.062 -19.359 -2.773 1 88.81 34 GLN B C 1
ATOM 922 O O . GLN B 1 34 ? -8.18 -19.859 -2.639 1 88.81 34 GLN B O 1
ATOM 927 N N . ILE B 1 35 ? -6.547 -18.562 -1.965 1 87 35 ILE B N 1
ATOM 928 C CA . ILE B 1 35 ? -7.199 -18.219 -0.703 1 87 35 ILE B CA 1
ATOM 929 C C . ILE B 1 35 ? -8.453 -17.391 -0.973 1 87 35 ILE B C 1
ATOM 931 O O . ILE B 1 35 ? -9.492 -17.609 -0.349 1 87 35 ILE B O 1
ATOM 935 N N . THR B 1 36 ? -8.383 -16.422 -1.835 1 84.5 36 THR B N 1
ATOM 936 C CA . THR B 1 36 ? -9.469 -15.477 -2.045 1 84.5 36 THR B CA 1
ATOM 937 C C . THR B 1 36 ? -10.477 -16.016 -3.053 1 84.5 36 THR B C 1
ATOM 939 O O . THR B 1 36 ? -11.609 -15.547 -3.123 1 84.5 36 THR B O 1
ATOM 942 N N . GLY B 1 37 ? -10.055 -17 -3.76 1 79.69 37 GLY B N 1
ATOM 943 C CA . GLY B 1 37 ? -10.906 -17.531 -4.82 1 79.69 37 GLY B CA 1
ATOM 944 C C . GLY B 1 37 ? -11.047 -16.562 -5.988 1 79.69 37 GLY B C 1
ATOM 945 O O . GLY B 1 37 ? -11.898 -16.766 -6.863 1 79.69 37 GLY B O 1
ATOM 946 N N . LYS B 1 38 ? -10.453 -15.5 -5.828 1 72.5 38 LYS B N 1
ATOM 947 C CA . LYS B 1 38 ? -10.477 -14.5 -6.898 1 72.5 38 LYS B CA 1
ATOM 948 C C . LYS B 1 38 ? -9.25 -14.625 -7.789 1 72.5 38 LYS B C 1
ATOM 950 O O . LYS B 1 38 ? -8.172 -15.008 -7.32 1 72.5 38 LYS B O 1
ATOM 955 N N . ASP B 1 39 ? -9.672 -14.719 -9.023 1 63.16 39 ASP B N 1
ATOM 956 C CA . ASP B 1 39 ? -8.555 -14.727 -9.969 1 63.16 39 ASP B CA 1
ATOM 957 C C . ASP B 1 39 ? -7.789 -13.406 -9.914 1 63.16 39 ASP B C 1
ATOM 959 O O . ASP B 1 39 ? -8.258 -12.383 -10.422 1 63.16 39 ASP B O 1
ATOM 963 N N . LEU B 1 40 ? -6.852 -13.328 -9.016 1 67.38 40 LEU B N 1
ATOM 964 C CA . LEU B 1 40 ? -5.996 -12.141 -8.984 1 67.38 40 LEU B CA 1
ATOM 965 C C . LEU B 1 40 ? -5.289 -11.945 -10.32 1 67.38 40 LEU B C 1
ATOM 967 O O . LEU B 1 40 ? -4.164 -11.445 -10.367 1 67.38 40 LEU B O 1
ATOM 971 N N . GLU B 1 41 ? -5.984 -12.648 -11.438 1 59.66 41 GLU B N 1
ATOM 972 C CA . GLU B 1 41 ? -5.484 -12.531 -12.812 1 59.66 41 GLU B CA 1
ATOM 973 C C . GLU B 1 41 ? -5.293 -11.078 -13.211 1 59.66 41 GLU B C 1
ATOM 975 O O . GLU B 1 41 ? -4.461 -10.766 -14.07 1 59.66 41 GLU B O 1
ATOM 980 N N . LYS B 1 42 ? -6.062 -10.242 -12.461 1 74.19 42 LYS B N 1
ATOM 981 C CA . LYS B 1 42 ? -5.887 -8.828 -12.789 1 74.19 42 LYS B CA 1
ATOM 982 C C . LYS B 1 42 ? -4.547 -8.305 -12.281 1 74.19 42 LYS B C 1
ATOM 984 O O . LYS B 1 42 ? -4.098 -7.234 -12.688 1 74.19 42 LYS B O 1
ATOM 989 N N . ILE B 1 43 ? -3.938 -9.18 -11.516 1 77.44 43 ILE B N 1
ATOM 990 C CA . ILE B 1 43 ? -2.625 -8.812 -10.992 1 77.44 43 ILE B CA 1
ATOM 991 C C . ILE B 1 43 ? -1.539 -9.266 -11.969 1 77.44 43 ILE B C 1
ATOM 993 O O . ILE B 1 43 ? -0.556 -8.547 -12.18 1 77.44 43 ILE B O 1
ATOM 997 N N . LEU B 1 44 ? -1.848 -10.477 -12.578 1 75 44 LEU B N 1
ATOM 998 C CA . LEU B 1 44 ? -0.896 -10.977 -13.562 1 75 44 LEU B CA 1
ATOM 999 C C . LEU B 1 44 ? -1.506 -10.969 -14.961 1 75 44 LEU B C 1
ATOM 1001 O O . LEU B 1 44 ? -2.684 -11.289 -15.133 1 75 44 LEU B O 1
ATOM 1005 N N . LYS B 1 45 ? -0.618 -10.57 -15.93 1 74.06 45 LYS B N 1
ATOM 1006 C CA . LYS B 1 45 ? -0.974 -10.727 -17.344 1 74.06 45 LYS B CA 1
ATOM 1007 C C . LYS B 1 45 ? -0.923 -12.188 -17.766 1 74.06 45 LYS B C 1
ATOM 1009 O O . LYS B 1 45 ? -0.412 -13.039 -17.016 1 74.06 45 LYS B O 1
ATOM 1014 N N . ARG B 1 46 ? -1.527 -12.312 -18.984 1 72.31 46 ARG B N 1
ATOM 1015 C CA . ARG B 1 46 ? -1.559 -13.656 -19.547 1 72.31 46 ARG B CA 1
ATOM 1016 C C . ARG B 1 46 ? -0.148 -14.203 -19.719 1 72.31 46 ARG B C 1
ATOM 1018 O O . ARG B 1 46 ? 0.084 -15.406 -19.547 1 72.31 46 ARG B O 1
ATOM 1025 N N . ASP B 1 47 ? 0.813 -13.336 -19.875 1 77.38 47 ASP B N 1
ATOM 1026 C CA . ASP B 1 47 ? 2.188 -13.766 -20.109 1 77.38 47 ASP B CA 1
ATOM 1027 C C . ASP B 1 47 ? 2.947 -13.945 -18.797 1 77.38 47 ASP B C 1
ATOM 1029 O O . ASP B 1 47 ? 4.129 -14.305 -18.812 1 77.38 47 ASP B O 1
ATOM 1033 N N . GLY B 1 48 ? 2.328 -13.781 -17.688 1 78.5 48 GLY B N 1
ATOM 1034 C CA . GLY B 1 48 ? 2.943 -13.977 -16.391 1 78.5 48 GLY B CA 1
ATOM 1035 C C . GLY B 1 48 ? 3.58 -12.719 -15.828 1 78.5 48 GLY B C 1
ATOM 1036 O O . GLY B 1 48 ? 4.219 -12.75 -14.773 1 78.5 48 GLY B O 1
ATOM 1037 N N . GLU B 1 49 ? 3.418 -11.641 -16.531 1 86.12 49 GLU B N 1
ATOM 1038 C CA . GLU B 1 49 ? 3.957 -10.367 -16.078 1 86.12 49 GLU B CA 1
ATOM 1039 C C . GLU B 1 49 ? 2.955 -9.625 -15.195 1 86.12 49 GLU B C 1
ATOM 1041 O O . GLU B 1 49 ? 1.756 -9.914 -15.234 1 86.12 49 GLU B O 1
ATOM 1046 N N . LEU B 1 50 ? 3.477 -8.805 -14.391 1 88.81 50 LEU B N 1
ATOM 1047 C CA . LEU B 1 50 ? 2.613 -7.98 -13.555 1 88.81 50 LEU B CA 1
ATOM 1048 C C . LEU B 1 50 ? 1.739 -7.066 -14.406 1 88.81 50 LEU B C 1
ATOM 1050 O O . LEU B 1 50 ? 2.215 -6.477 -15.383 1 88.81 50 LEU B O 1
ATOM 1054 N N . SER B 1 51 ? 0.496 -7.031 -14.047 1 88.19 51 SER B N 1
ATOM 1055 C CA . SER B 1 51 ? -0.435 -6.117 -14.703 1 88.19 51 SER B CA 1
ATOM 1056 C C . SER B 1 51 ? 0.042 -4.672 -14.594 1 88.19 51 SER B C 1
ATOM 1058 O O . SER B 1 51 ? 0.534 -4.25 -13.547 1 88.19 51 SER B O 1
ATOM 1060 N N . PRO B 1 52 ? -0.096 -3.881 -15.719 1 85.94 52 PRO B N 1
ATOM 1061 C CA . PRO B 1 52 ? 0.278 -2.467 -15.641 1 85.94 52 PRO B CA 1
ATOM 1062 C C . PRO B 1 52 ? -0.674 -1.652 -14.766 1 85.94 52 PRO B C 1
ATOM 1064 O O . PRO B 1 52 ? -0.402 -0.485 -14.477 1 85.94 52 PRO B O 1
ATOM 1067 N N . PHE B 1 53 ? -1.723 -2.24 -14.281 1 87.25 53 PHE B N 1
ATOM 1068 C CA . PHE B 1 53 ? -2.732 -1.503 -13.523 1 87.25 53 PHE B CA 1
ATOM 1069 C C . PHE B 1 53 ? -2.643 -1.824 -12.039 1 87.25 53 PHE B C 1
ATOM 1071 O O . PHE B 1 53 ? -3.477 -1.377 -11.25 1 87.25 53 PHE B O 1
ATOM 1078 N N . ILE B 1 54 ? -1.596 -2.568 -11.703 1 90.56 54 ILE B N 1
ATOM 1079 C CA . ILE B 1 54 ? -1.427 -2.955 -10.305 1 90.56 54 ILE B CA 1
ATOM 1080 C C . ILE B 1 54 ? 0.008 -2.678 -9.867 1 90.56 54 ILE B C 1
ATOM 1082 O O . ILE B 1 54 ? 0.952 -2.896 -10.625 1 90.56 54 ILE B O 1
ATOM 1086 N N . SER B 1 55 ? 0.124 -2.26 -8.648 1 92.94 55 SER B N 1
ATOM 1087 C CA . SER B 1 55 ? 1.435 -2.148 -8.016 1 92.94 55 SER B CA 1
ATOM 1088 C C . SER B 1 55 ? 1.526 -3.029 -6.777 1 92.94 55 SER B C 1
ATOM 1090 O O . SER B 1 55 ? 0.563 -3.141 -6.016 1 92.94 55 SER B O 1
ATOM 1092 N N . ILE B 1 56 ? 2.635 -3.617 -6.645 1 95.06 56 ILE B N 1
ATOM 1093 C CA . ILE B 1 56 ? 2.928 -4.406 -5.453 1 95.06 56 ILE B CA 1
ATOM 1094 C C . ILE B 1 56 ? 4.141 -3.826 -4.734 1 95.06 56 ILE B C 1
ATOM 1096 O O . ILE B 1 56 ? 5.176 -3.574 -5.352 1 95.06 56 ILE B O 1
ATOM 1100 N N . PHE B 1 57 ? 4.008 -3.541 -3.467 1 94.94 57 PHE B N 1
ATOM 1101 C CA . PHE B 1 57 ? 5.09 -3.047 -2.621 1 94.94 57 PHE B CA 1
ATOM 1102 C C . PHE B 1 57 ? 5.457 -4.074 -1.555 1 94.94 57 PHE B C 1
ATOM 1104 O O . PHE B 1 57 ? 4.574 -4.648 -0.91 1 94.94 57 PHE B O 1
ATOM 1111 N N . VAL B 1 58 ? 6.766 -4.344 -1.426 1 96.06 58 VAL B N 1
ATOM 1112 C CA . VAL B 1 58 ? 7.301 -5.094 -0.293 1 96.06 58 VAL B CA 1
ATOM 1113 C C . VAL B 1 58 ? 8.07 -4.152 0.631 1 96.06 58 VAL B C 1
ATOM 1115 O O . VAL B 1 58 ? 9.102 -3.6 0.245 1 96.06 58 VAL B O 1
ATOM 1118 N N . ASN B 1 59 ? 7.508 -3.951 1.761 1 93 59 ASN B N 1
ATOM 1119 C CA . ASN B 1 59 ? 8.078 -3.012 2.717 1 93 59 ASN B CA 1
ATOM 1120 C C . ASN B 1 59 ? 8.289 -1.634 2.094 1 93 59 ASN B C 1
ATOM 1122 O O . ASN B 1 59 ? 9.359 -1.037 2.236 1 93 59 ASN B O 1
ATOM 1126 N N . GLY B 1 60 ? 7.309 -1.215 1.363 1 91.81 60 GLY B N 1
ATOM 1127 C CA . GLY B 1 60 ? 7.285 0.134 0.819 1 91.81 60 GLY B CA 1
ATOM 1128 C C . GLY B 1 60 ? 8.07 0.27 -0.472 1 91.81 60 GLY B C 1
ATOM 1129 O O . GLY B 1 60 ? 8.102 1.345 -1.075 1 91.81 60 GLY B O 1
ATOM 1130 N N . ARG B 1 61 ? 8.695 -0.836 -0.919 1 92.81 61 ARG B N 1
ATOM 1131 C CA . ARG B 1 61 ? 9.445 -0.832 -2.168 1 92.81 61 ARG B CA 1
ATOM 1132 C C . ARG B 1 61 ? 8.648 -1.488 -3.291 1 92.81 61 ARG B C 1
ATOM 1134 O O . ARG B 1 61 ? 8.211 -2.631 -3.16 1 92.81 61 ARG B O 1
ATOM 1141 N N . ASN B 1 62 ? 8.453 -0.649 -4.379 1 93.62 62 ASN B N 1
ATOM 1142 C CA . ASN B 1 62 ? 7.785 -1.22 -5.547 1 93.62 62 ASN B CA 1
ATOM 1143 C C . ASN B 1 62 ? 8.609 -2.344 -6.168 1 93.62 62 ASN B C 1
ATOM 1145 O O . ASN B 1 62 ? 9.773 -2.145 -6.52 1 93.62 62 ASN B O 1
ATOM 1149 N N . VAL B 1 63 ? 7.973 -3.488 -6.371 1 96 63 VAL B N 1
ATOM 1150 C CA . VAL B 1 63 ? 8.719 -4.656 -6.832 1 96 63 VAL B CA 1
ATOM 1151 C C . VAL B 1 63 ? 9.156 -4.449 -8.281 1 96 63 VAL B C 1
ATOM 1153 O O . VAL B 1 63 ? 10.078 -5.113 -8.758 1 96 63 VAL B O 1
ATOM 1156 N N . ARG B 1 64 ? 8.453 -3.564 -8.969 1 92.5 64 ARG B N 1
ATOM 1157 C CA . ARG B 1 64 ? 8.836 -3.268 -10.344 1 92.5 64 ARG B CA 1
ATOM 1158 C C . ARG B 1 64 ? 10.266 -2.732 -10.414 1 92.5 64 ARG B C 1
ATOM 1160 O O . ARG B 1 64 ? 10.93 -2.836 -11.445 1 92.5 64 ARG B O 1
ATOM 1167 N N . TYR B 1 65 ? 10.734 -2.117 -9.344 1 91.75 65 TYR B N 1
ATOM 1168 C CA . TYR B 1 65 ? 12.086 -1.568 -9.289 1 91.75 65 TYR B C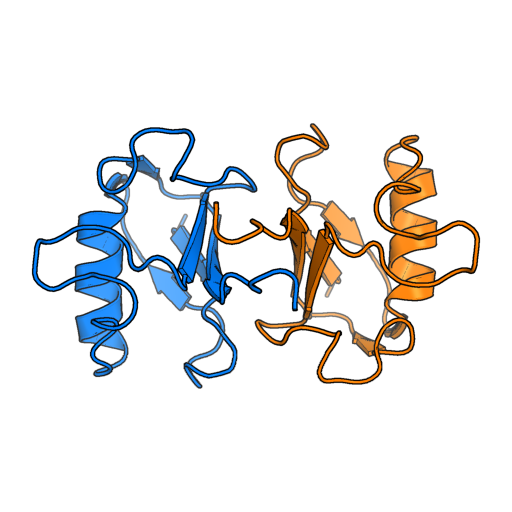A 1
ATOM 1169 C C . TYR B 1 65 ? 13.023 -2.488 -8.516 1 91.75 65 TYR B C 1
ATOM 1171 O O . TYR B 1 65 ? 14.086 -2.062 -8.047 1 91.75 65 TYR B O 1
ATOM 1179 N N . ALA B 1 66 ? 12.578 -3.676 -8.234 1 93.94 66 ALA B N 1
ATOM 1180 C CA . ALA B 1 66 ? 13.375 -4.742 -7.629 1 93.94 66 ALA B CA 1
ATOM 1181 C C . ALA B 1 66 ? 13.484 -5.945 -8.562 1 93.94 66 ALA B C 1
ATOM 1183 O O . ALA B 1 66 ? 13.969 -5.82 -9.688 1 93.94 66 ALA B O 1
ATOM 1184 N N . GLU B 1 67 ? 13.039 -7.168 -8.086 1 95.94 67 GLU B N 1
ATOM 1185 C CA . GLU B 1 67 ? 13.141 -8.375 -8.906 1 95.94 67 GLU B CA 1
ATOM 1186 C C . GLU B 1 67 ? 11.789 -8.758 -9.484 1 95.94 67 GLU B C 1
ATOM 1188 O O . GLU B 1 67 ? 11.586 -9.906 -9.891 1 95.94 67 GLU B O 1
ATOM 1193 N N . GLY B 1 68 ? 10.883 -7.781 -9.516 1 94.5 68 GLY B N 1
ATOM 1194 C CA . GLY B 1 68 ? 9.57 -8.086 -10.062 1 94.5 68 GLY B CA 1
ATOM 1195 C C . GLY B 1 68 ? 8.898 -9.266 -9.383 1 94.5 68 GLY B C 1
ATOM 1196 O O . GLY B 1 68 ? 8.82 -9.32 -8.156 1 94.5 68 GLY B O 1
ATOM 1197 N N . LEU B 1 69 ? 8.484 -10.172 -10.141 1 94.94 69 LEU B N 1
ATOM 1198 C CA . LEU B 1 69 ? 7.754 -11.328 -9.641 1 94.94 69 LEU B CA 1
ATOM 1199 C C . LEU B 1 69 ? 8.68 -12.266 -8.867 1 94.94 69 LEU B C 1
ATOM 1201 O O . LEU B 1 69 ? 8.211 -13.094 -8.078 1 94.94 69 LEU B O 1
ATOM 1205 N N . GLU B 1 70 ? 9.961 -12.078 -9.055 1 97.25 70 GLU B N 1
ATOM 1206 C CA . GLU B 1 70 ? 10.93 -12.93 -8.375 1 97.25 70 GLU B CA 1
ATOM 1207 C C . GLU B 1 70 ? 11.375 -12.312 -7.051 1 97.25 70 GLU B C 1
ATOM 1209 O O . GLU B 1 70 ? 12.164 -12.914 -6.312 1 97.25 70 GLU B O 1
ATOM 1214 N N . THR B 1 71 ? 10.852 -11.188 -6.727 1 97.81 71 THR B N 1
ATOM 1215 C CA . THR B 1 71 ? 11.18 -10.547 -5.461 1 97.81 71 THR B CA 1
ATOM 1216 C C . THR B 1 71 ? 10.852 -11.469 -4.285 1 97.81 71 THR B C 1
ATOM 1218 O O . THR B 1 71 ? 9.758 -12.039 -4.223 1 97.81 71 THR B O 1
ATOM 1221 N N . GLU B 1 72 ? 11.781 -11.594 -3.402 1 98.31 72 GLU B N 1
ATOM 1222 C CA . GLU B 1 72 ? 11.594 -12.422 -2.217 1 98.31 72 GLU B CA 1
ATOM 1223 C C . GLU B 1 72 ? 10.789 -11.688 -1.149 1 98.31 72 GLU B C 1
ATOM 1225 O O . GLU B 1 72 ? 10.992 -10.492 -0.926 1 98.31 72 GLU B O 1
ATOM 1230 N N . VAL B 1 73 ? 9.945 -12.453 -0.557 1 98.12 73 VAL B N 1
ATOM 1231 C CA . VAL B 1 73 ? 9.195 -12 0.608 1 98.12 73 VAL B CA 1
ATOM 1232 C C . VAL B 1 73 ? 9.414 -12.961 1.773 1 98.12 73 VAL B C 1
ATOM 1234 O O . VAL B 1 73 ? 9.328 -14.18 1.605 1 98.12 73 VAL B O 1
ATOM 1237 N N . ARG B 1 74 ? 9.703 -12.406 2.896 1 98 74 ARG B N 1
ATOM 1238 C CA . ARG B 1 74 ? 10.023 -13.227 4.062 1 98 74 ARG B CA 1
ATOM 1239 C C . ARG B 1 74 ? 9.039 -12.969 5.195 1 98 74 ARG B C 1
ATOM 1241 O O . ARG B 1 74 ? 8.344 -11.953 5.207 1 98 74 ARG B O 1
ATOM 1248 N N . SER B 1 75 ? 9.07 -13.992 6.105 1 97.69 75 SER B N 1
ATOM 1249 C CA . SER B 1 75 ? 8.297 -13.789 7.328 1 97.69 75 SER B CA 1
ATOM 1250 C C . SER B 1 75 ? 8.625 -12.445 7.973 1 97.69 75 SER B C 1
ATOM 1252 O O . SER B 1 75 ? 9.789 -12.07 8.078 1 97.69 75 SER B O 1
ATOM 1254 N N . GLY B 1 76 ? 7.578 -11.688 8.344 1 94.38 76 GLY B N 1
ATOM 1255 C CA . GLY B 1 76 ? 7.773 -10.383 8.938 1 94.38 76 GLY B CA 1
ATOM 1256 C C . GLY B 1 76 ? 7.602 -9.242 7.953 1 94.38 76 GLY B C 1
ATOM 1257 O O . GLY B 1 76 ? 7.438 -8.086 8.352 1 94.38 76 GLY B O 1
ATOM 1258 N N . ASP B 1 77 ? 7.66 -9.594 6.621 1 95 77 ASP B N 1
ATOM 1259 C CA . ASP B 1 77 ? 7.477 -8.562 5.605 1 95 77 ASP B CA 1
ATOM 1260 C C . ASP B 1 77 ? 6.004 -8.18 5.473 1 95 77 ASP B C 1
ATOM 1262 O O . ASP B 1 77 ? 5.121 -8.969 5.812 1 95 77 ASP B O 1
ATOM 1266 N N . GLU B 1 78 ? 5.781 -6.992 5.016 1 93.88 78 GLU B N 1
ATOM 1267 C CA . GLU B 1 78 ? 4.449 -6.527 4.641 1 93.88 78 GLU B CA 1
ATOM 1268 C C . GLU B 1 78 ? 4.359 -6.273 3.139 1 93.88 78 GLU B C 1
ATOM 1270 O O . GLU B 1 78 ? 5.25 -5.652 2.553 1 93.88 78 GLU B O 1
ATOM 1275 N N . VAL B 1 79 ? 3.324 -6.789 2.568 1 95.69 79 VAL B N 1
ATOM 1276 C CA . VAL B 1 79 ? 3.09 -6.652 1.135 1 95.69 79 VAL B CA 1
ATOM 1277 C C . VAL B 1 79 ? 1.799 -5.871 0.894 1 95.69 79 VAL B C 1
ATOM 1279 O O . VAL B 1 79 ? 0.743 -6.23 1.42 1 95.69 79 VAL B O 1
ATOM 1282 N N . SER B 1 80 ? 1.869 -4.762 0.15 1 94.5 80 SER B N 1
ATOM 1283 C CA . SER B 1 80 ? 0.689 -4.012 -0.268 1 94.5 80 SER B CA 1
ATOM 1284 C C . SER B 1 80 ? 0.43 -4.176 -1.762 1 94.5 80 SER B C 1
ATOM 1286 O O . SER B 1 80 ? 1.335 -3.988 -2.578 1 94.5 80 SER B O 1
ATOM 1288 N N . ILE B 1 81 ? -0.725 -4.578 -2.096 1 93 81 ILE B N 1
ATOM 1289 C CA . ILE B 1 81 ? -1.189 -4.645 -3.477 1 93 81 ILE B CA 1
ATOM 1290 C C . ILE B 1 81 ? -2.23 -3.553 -3.721 1 93 81 ILE B C 1
ATOM 1292 O O . ILE B 1 81 ? -3.258 -3.502 -3.039 1 93 81 ILE B O 1
ATOM 1296 N N . VAL B 1 82 ? -1.932 -2.67 -4.668 1 91.69 82 VAL B N 1
ATOM 1297 C CA . VAL B 1 82 ? -2.82 -1.53 -4.875 1 91.69 82 VAL B CA 1
ATOM 1298 C C . VAL B 1 82 ? -3.006 -1.283 -6.371 1 91.69 82 VAL B C 1
ATOM 1300 O O . VAL B 1 82 ? -2.139 -1.628 -7.176 1 91.69 82 VAL B O 1
ATOM 1303 N N . PRO B 1 83 ? -4.129 -0.686 -6.73 1 88.44 83 PRO B N 1
ATOM 1304 C CA . PRO B 1 83 ? -4.242 -0.249 -8.125 1 88.44 83 PRO B CA 1
ATOM 1305 C C . PRO B 1 83 ? -3.23 0.837 -8.484 1 88.44 83 PRO B C 1
ATOM 1307 O O . PRO B 1 83 ? -2.93 1.705 -7.66 1 88.44 83 PRO B O 1
ATOM 1310 N N . THR B 1 84 ? -2.596 0.613 -9.617 1 84.19 84 THR B N 1
ATOM 1311 C CA . THR B 1 84 ? -1.727 1.663 -10.141 1 84.19 84 THR B CA 1
ATOM 1312 C C . THR B 1 84 ? -2.549 2.795 -10.742 1 84.19 84 THR B C 1
ATOM 1314 O O . THR B 1 84 ? -3.418 2.555 -11.586 1 84.19 84 THR B O 1
ATOM 1317 N N . VAL B 1 85 ? -2.686 3.93 -10.023 1 68.06 85 VAL B N 1
ATOM 1318 C CA . VAL B 1 85 ? -3.471 5.055 -10.523 1 68.06 85 VAL B CA 1
ATOM 1319 C C . VAL B 1 85 ? -2.727 5.742 -11.664 1 68.06 85 VAL B C 1
ATOM 1321 O O . VAL B 1 85 ? -1.55 6.086 -11.531 1 68.06 85 VAL B O 1
ATOM 1324 N N . ALA B 1 86 ? -3.186 5.352 -12.891 1 55.66 86 ALA B N 1
ATOM 1325 C CA . ALA B 1 86 ? -2.646 6.082 -14.039 1 55.66 86 ALA B CA 1
ATOM 1326 C C . ALA B 1 86 ? -2.938 7.574 -13.922 1 55.66 86 ALA B C 1
ATOM 1328 O O . ALA B 1 86 ? -3.951 7.973 -13.344 1 55.66 86 ALA B O 1
ATOM 1329 N N . GLY B 1 87 ? -1.821 8.469 -13.602 1 47.31 87 GLY B N 1
ATOM 1330 C CA . GLY B 1 87 ? -2.092 9.891 -13.703 1 47.31 87 GLY B CA 1
ATOM 1331 C C . GLY B 1 87 ? -3.275 10.211 -14.602 1 47.31 87 GLY B C 1
ATOM 1332 O O . GLY B 1 87 ? -3.287 9.852 -15.773 1 47.31 87 GLY B O 1
ATOM 1333 N N . GLY B 1 88 ? -4.645 10.047 -14.07 1 34.88 88 GLY B N 1
ATOM 1334 C CA . GLY B 1 88 ? -5.555 10.797 -14.922 1 34.88 88 GLY B CA 1
ATOM 1335 C C . GLY B 1 88 ? -4.941 12.07 -15.477 1 34.88 88 GLY B C 1
ATOM 1336 O O . GLY B 1 88 ? -3.906 12.531 -14.992 1 34.88 88 GLY B O 1
#

Nearest PDB structures (foldseek):
  4n6e-assembly1_B-2  TM=8.267E-01  e=3.125E-06  Amycolatopsis orientalis HCCB10007
  2m19-assembly1_A  TM=7.257E-01  e=1.421E-06  Haloferax volcanii DS2
  1v8c-assembly3_B  TM=8.158E-01  e=1.416E-05  Thermus thermophilus
  1v8c-assembly1_A  TM=8.068E-01  e=2.395E-05  Thermus thermophilus
  1wgk-assembly1_A  TM=7.273E-01  e=1.085E-04  Mus musculus

Rad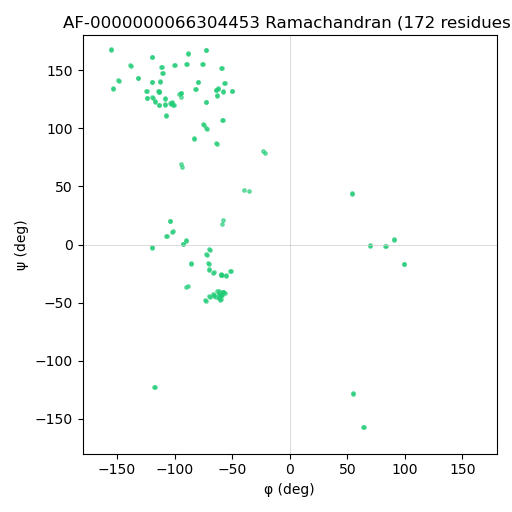ius of gyration: 15.61 Å; Cα contacts (8 Å, |Δi|>4): 354; chains: 2; bounding box: 27×44×39 Å

Foldseek 3Di:
DWEWEAEPVVLVPGIDTHPDFKDFQLVVLVVVCVVSVDPVCCQADPVRAGHPQKFKDKQNHTCVVPVGRRHMDGGPIYMYIDTDPDPD/DWEWEAEDVVLVPGIDTHPDFKDFQLVVLVVVCVVSVDPVVCQADPVRAGHPQKFKDKQNHTCVVPVGRRHMDGGPIYMYIDTDPDPD

Organism: Archaeoglobus fulgidus (strain ATCC 49558 / DSM 4304 / JCM 9628 / NBRC 100126 / VC-16) (NCBI:txid224325)